Protein AF-A0AAV3IFH7-F1 (afdb_monomer_lite)

Radius of gyration: 24.27 Å; chains: 1; bounding box: 69×28×67 Å

InterPro domains:
  IPR003678 Putative outer membrane protein [PF02521] (14-153)

pLDDT: mean 74.34, std 16.28, range [33.78, 94.62]

Foldseek 3Di:
DDDDDPDDPVVVVVVVVVVPPDDPFKDKDKDKDKDKDWDDFPFPDAAAVVVPDDGDKTWMKIKMKMKMKMWPGGPPPPFKTKIWMWMKMFMDTPDISQQQGAHPNCNVVGGDGPCCPDQQQDLPPCPVVVVVDDPVRSNVSGHRMDGPDTDIDMGD

Organism: NCBI:txid1159029

Sequence (156 aa):
MFGKRVLNQKVWLGFLALNGVFLNAFEYQVSARVGSFSRIALNQSIINSKKGIYPTGSYVTTTGALQIDASLLPKGIENHKLGFGVGGEIGALAYDSTKFLIDEANPKAGFQPANWYYMGRWEGYLMQHSQNWTREQKAQNARPYVLYNLYLELSI

Secondary structure (DSSP, 8-state):
--------THHHHHHHHTTSSS-SS-EEEEEEEEEEEEE--S--PPPBGGGTB-PPPPEEEEEEEEEEEEE-S-TT-TT-EEEEEEEEEEEEEEEETTTT-B-TT-GGG-B--S-TTSTT-B-GGGGGTGGG--HHHHHHH-BSEEEEEEEEEEE-

Structure (mmCIF, N/CA/C/O backbone):
data_AF-A0AAV3IFH7-F1
#
_entry.id   AF-A0AAV3IFH7-F1
#
loop_
_atom_site.group_PDB
_atom_site.id
_atom_site.type_symbol
_atom_site.label_atom_id
_atom_site.label_alt_id
_atom_site.label_comp_id
_atom_site.label_asym_id
_atom_site.label_entity_id
_atom_site.label_seq_id
_atom_site.pdbx_PDB_ins_code
_atom_site.Cartn_x
_atom_site.Cartn_y
_atom_site.Cartn_z
_atom_site.occupancy
_atom_site.B_iso_or_equiv
_atom_site.auth_seq_id
_atom_site.auth_comp_id
_atom_site.auth_asym_id
_atom_site.auth_atom_id
_atom_site.pdbx_PDB_model_num
ATOM 1 N N . MET A 1 1 ? 38.971 6.665 24.566 1.00 35.00 1 MET A N 1
ATOM 2 C CA . MET A 1 1 ? 37.874 6.814 25.551 1.00 35.00 1 MET A CA 1
ATOM 3 C C . MET A 1 1 ? 36.607 7.222 24.809 1.00 35.00 1 MET A C 1
ATOM 5 O O . MET A 1 1 ? 36.495 8.374 24.420 1.00 35.00 1 MET A O 1
ATOM 9 N N . PHE A 1 2 ? 35.687 6.289 24.547 1.00 36.50 2 PHE A N 1
ATOM 10 C CA . PHE A 1 2 ? 34.379 6.594 23.950 1.00 36.50 2 PHE A CA 1
ATOM 11 C C . PHE A 1 2 ? 33.320 6.600 25.057 1.00 36.50 2 PHE A C 1
ATOM 13 O O . PHE A 1 2 ? 32.969 5.551 25.593 1.00 36.50 2 PHE A O 1
ATOM 20 N N . GLY A 1 3 ? 32.846 7.789 25.434 1.00 33.78 3 GLY A N 1
ATOM 21 C CA . GLY A 1 3 ? 31.761 7.954 26.400 1.00 33.78 3 GLY A CA 1
ATOM 22 C C . GLY A 1 3 ? 30.416 7.602 25.767 1.00 33.78 3 GLY A C 1
ATOM 23 O O . GLY A 1 3 ? 29.961 8.286 24.850 1.00 33.78 3 GLY A O 1
ATOM 24 N N . LYS A 1 4 ? 29.773 6.533 26.252 1.00 39.78 4 LYS A N 1
ATOM 25 C CA . LYS A 1 4 ? 28.393 6.175 25.899 1.00 39.78 4 LYS A CA 1
ATOM 26 C C . LYS A 1 4 ? 27.448 7.263 26.417 1.00 39.78 4 LYS A C 1
ATOM 28 O O . LYS A 1 4 ? 27.262 7.416 27.620 1.00 39.78 4 LYS A O 1
ATOM 33 N N . ARG A 1 5 ? 26.850 8.019 25.496 1.00 43.22 5 ARG A N 1
ATOM 34 C CA . ARG A 1 5 ? 25.787 8.985 25.785 1.00 43.22 5 ARG A CA 1
ATOM 35 C C . ARG A 1 5 ? 24.509 8.191 26.082 1.00 43.22 5 ARG A C 1
ATOM 37 O O . ARG A 1 5 ? 23.920 7.614 25.173 1.00 43.22 5 ARG A O 1
ATOM 44 N N . VAL A 1 6 ? 24.137 8.095 27.358 1.00 47.53 6 VAL A N 1
ATOM 45 C CA . VAL A 1 6 ? 22.906 7.429 27.809 1.00 47.53 6 VAL A CA 1
ATOM 46 C C . VAL A 1 6 ? 21.715 8.223 27.275 1.00 47.53 6 VAL A C 1
ATOM 48 O O . VAL A 1 6 ? 21.490 9.368 27.666 1.00 47.53 6 VAL A O 1
ATOM 51 N N . LEU A 1 7 ? 20.993 7.631 26.324 1.00 45.66 7 LEU A N 1
ATOM 52 C CA . LEU A 1 7 ? 19.774 8.195 25.762 1.00 45.66 7 LEU A CA 1
ATOM 53 C C . LEU A 1 7 ? 18.709 8.256 26.870 1.00 45.66 7 LEU A C 1
ATOM 55 O O . LEU A 1 7 ? 18.430 7.269 27.544 1.00 45.66 7 LEU A O 1
ATOM 59 N N . ASN A 1 8 ? 18.176 9.455 27.088 1.00 45.12 8 ASN A N 1
ATOM 60 C CA . ASN A 1 8 ? 17.346 9.843 28.221 1.00 45.12 8 ASN A CA 1
ATOM 61 C C . ASN A 1 8 ? 16.016 9.056 28.260 1.00 45.12 8 ASN A C 1
ATOM 63 O O . ASN A 1 8 ? 15.053 9.389 27.572 1.00 45.12 8 ASN A O 1
ATOM 67 N N . GLN A 1 9 ? 15.966 8.017 29.097 1.00 48.28 9 GLN A N 1
ATOM 68 C CA . GLN A 1 9 ? 14.837 7.094 29.303 1.00 48.28 9 GLN A CA 1
ATOM 69 C C . GLN A 1 9 ? 13.551 7.781 29.820 1.00 48.28 9 GLN A C 1
ATOM 71 O O . GLN A 1 9 ? 12.479 7.181 29.833 1.00 48.28 9 GLN A O 1
ATOM 76 N N . LYS A 1 10 ? 13.629 9.061 30.210 1.00 44.62 10 LYS A N 1
ATOM 77 C CA . LYS A 1 10 ? 12.506 9.834 30.763 1.00 44.62 10 LYS A CA 1
ATOM 78 C C . LYS A 1 10 ? 11.469 10.282 29.728 1.00 44.62 10 LYS A C 1
ATOM 80 O O . LYS A 1 10 ? 10.344 10.577 30.112 1.00 44.62 10 LYS A O 1
ATOM 85 N N . VAL A 1 11 ? 11.800 10.295 28.434 1.00 53.12 11 VAL A N 1
ATOM 86 C CA . VAL A 1 11 ? 10.843 10.703 27.381 1.00 53.12 11 VAL A CA 1
ATOM 87 C C . VAL A 1 11 ? 9.812 9.601 27.091 1.00 53.12 11 VAL A C 1
ATOM 89 O O . VAL A 1 11 ? 8.665 9.897 26.774 1.00 53.12 11 VAL A O 1
ATOM 92 N N . TRP A 1 12 ? 10.171 8.331 27.300 1.00 43.75 12 TRP A N 1
ATOM 93 C CA . TRP A 1 12 ? 9.263 7.195 27.089 1.00 43.75 12 TRP A CA 1
ATOM 94 C C . TRP A 1 12 ? 8.198 7.041 28.184 1.00 43.75 12 TRP A C 1
ATOM 96 O O . TRP A 1 12 ? 7.106 6.547 27.916 1.00 43.75 12 TRP A O 1
ATOM 106 N N . LEU A 1 13 ? 8.467 7.521 29.401 1.00 47.84 13 LEU A N 1
ATOM 107 C CA . LEU A 1 13 ? 7.509 7.452 30.513 1.00 47.84 13 LEU A CA 1
ATOM 108 C C . LEU A 1 13 ? 6.370 8.477 30.384 1.00 47.84 13 LEU A C 1
ATOM 110 O O . LEU A 1 13 ? 5.276 8.233 30.887 1.00 47.84 13 LEU A O 1
ATOM 114 N N . GLY A 1 14 ? 6.586 9.582 29.660 1.00 45.44 14 GLY A N 1
ATOM 115 C CA . GLY A 1 14 ? 5.541 10.575 29.384 1.00 45.44 14 GLY A CA 1
ATOM 116 C C . GLY A 1 14 ? 4.439 10.057 28.452 1.00 45.44 14 GLY A C 1
ATOM 117 O O . GLY A 1 14 ? 3.274 10.391 28.643 1.00 45.44 14 GLY A O 1
ATOM 118 N N . PHE A 1 15 ? 4.781 9.181 27.500 1.00 51.38 15 PHE A N 1
ATOM 119 C CA . PHE A 1 15 ? 3.797 8.539 26.615 1.00 51.38 15 PHE A CA 1
ATOM 120 C C . PHE A 1 15 ? 2.980 7.445 27.324 1.00 51.38 15 PHE A C 1
ATOM 122 O O . PHE A 1 15 ? 1.823 7.220 26.982 1.00 51.38 15 PHE A O 1
ATOM 129 N N . LEU A 1 16 ? 3.543 6.797 28.349 1.00 50.66 16 LEU A N 1
ATOM 130 C CA . LEU A 1 16 ? 2.833 5.805 29.167 1.00 50.66 16 LEU A CA 1
ATOM 131 C C . LEU A 1 16 ? 1.890 6.453 30.194 1.00 50.66 16 LEU A C 1
ATOM 133 O O . LEU A 1 16 ? 0.801 5.935 30.425 1.00 50.66 16 LEU A O 1
ATOM 137 N N . ALA A 1 17 ? 2.250 7.610 30.759 1.00 48.41 17 ALA A N 1
ATOM 138 C CA . ALA A 1 17 ? 1.452 8.277 31.794 1.00 48.41 17 ALA A CA 1
ATOM 139 C C . ALA A 1 17 ? 0.131 8.897 31.289 1.00 48.41 17 ALA A C 1
ATOM 141 O O . ALA A 1 17 ? -0.780 9.115 32.084 1.00 48.41 17 ALA A O 1
ATOM 142 N N . LEU A 1 18 ? -0.017 9.132 29.979 1.00 49.50 18 LEU A N 1
ATOM 143 C CA . LEU A 1 18 ? -1.271 9.619 29.383 1.00 49.50 18 LEU A CA 1
ATOM 144 C C . LEU A 1 18 ? -2.335 8.522 29.183 1.00 49.50 18 LEU A C 1
ATOM 146 O O . LEU A 1 18 ? -3.479 8.843 28.879 1.00 49.50 18 LEU A O 1
ATOM 150 N N . ASN A 1 19 ? -1.996 7.246 29.398 1.00 50.31 19 ASN A N 1
ATOM 151 C CA . ASN A 1 19 ? -2.938 6.124 29.271 1.00 50.31 19 ASN A CA 1
ATOM 152 C C . ASN A 1 19 ? -3.672 5.781 30.587 1.00 50.31 19 ASN A C 1
ATOM 154 O O . ASN A 1 19 ? -4.504 4.882 30.605 1.00 50.31 19 ASN A O 1
ATOM 158 N N . GLY A 1 20 ? -3.356 6.453 31.702 1.00 47.19 20 GLY A N 1
ATOM 159 C CA . GLY A 1 20 ? -3.729 5.977 33.041 1.00 47.19 20 GLY A CA 1
ATOM 160 C C . GLY A 1 20 ? -5.028 6.512 33.655 1.00 47.19 20 GLY A C 1
ATOM 161 O O . GLY A 1 20 ? -5.380 6.058 34.738 1.00 47.19 20 GLY A O 1
ATOM 162 N N . VAL A 1 21 ? -5.723 7.482 33.043 1.00 47.62 21 VAL A N 1
ATOM 163 C CA . VAL A 1 21 ? -6.827 8.203 33.734 1.00 47.62 21 VAL A CA 1
ATOM 164 C C . VAL A 1 21 ? -8.156 8.219 32.965 1.00 47.62 21 VAL A C 1
ATOM 166 O O . VAL A 1 21 ? -9.140 8.765 33.451 1.00 47.62 21 VAL A O 1
ATOM 169 N N . PHE A 1 22 ? -8.264 7.550 31.818 1.00 45.94 22 PHE A N 1
ATOM 170 C CA . PHE A 1 22 ? -9.534 7.479 31.095 1.00 45.94 22 PHE A CA 1
ATOM 171 C C . PHE A 1 22 ? -9.956 6.024 30.832 1.00 45.94 22 PHE A C 1
ATOM 173 O O . PHE A 1 22 ? -9.273 5.292 30.129 1.00 45.94 22 PHE A O 1
ATOM 180 N N . LEU A 1 23 ? -11.147 5.680 31.351 1.00 47.31 23 LEU A N 1
ATOM 181 C CA . LEU A 1 23 ? -12.096 4.689 30.810 1.00 47.31 23 LEU A CA 1
ATOM 182 C C . LEU A 1 23 ? -11.963 3.220 31.277 1.00 47.31 23 LEU A C 1
ATOM 184 O O . LEU A 1 23 ? -11.655 2.333 30.496 1.00 47.31 23 LEU A O 1
ATOM 188 N N . ASN A 1 24 ? -12.400 2.919 32.507 1.00 52.56 24 ASN A N 1
ATOM 189 C CA . ASN A 1 24 ? -12.853 1.557 32.874 1.00 52.56 24 ASN A CA 1
ATOM 190 C C . ASN A 1 24 ? -14.286 1.235 32.379 1.00 52.56 24 ASN A C 1
ATOM 192 O O . ASN A 1 24 ? -14.850 0.204 32.733 1.00 52.56 24 ASN A O 1
ATOM 196 N N . ALA A 1 25 ? -14.900 2.120 31.584 1.00 57.25 25 ALA A N 1
ATOM 197 C CA . ALA A 1 25 ? -16.259 1.951 31.063 1.00 57.25 25 ALA A CA 1
ATOM 198 C C . ALA A 1 25 ? -16.312 1.658 29.553 1.00 57.25 25 ALA A C 1
ATOM 200 O O . ALA A 1 25 ? -17.354 1.242 29.067 1.00 57.25 25 ALA A O 1
ATOM 201 N N . PHE A 1 26 ? -15.216 1.843 28.814 1.00 66.31 26 PHE A N 1
ATOM 202 C CA . PHE A 1 26 ? -15.202 1.744 27.354 1.00 66.31 26 PHE A CA 1
ATOM 203 C C . PHE A 1 26 ? -14.222 0.654 26.938 1.00 66.31 26 PHE A C 1
ATOM 205 O O . PHE A 1 26 ? -13.077 0.636 27.385 1.00 66.31 26 PHE A O 1
ATOM 212 N N . GLU A 1 27 ? -14.687 -0.276 26.113 1.00 79.69 27 GLU A N 1
ATOM 213 C CA . GLU A 1 27 ? -13.871 -1.369 25.587 1.00 79.69 27 GLU A CA 1
ATOM 214 C C . GLU A 1 27 ? -13.394 -0.998 24.188 1.00 79.69 27 GLU A C 1
ATOM 216 O O . GLU A 1 27 ? -14.176 -0.480 23.395 1.00 79.69 27 GLU A O 1
ATOM 221 N N . TYR A 1 28 ? -12.125 -1.247 23.879 1.00 83.94 28 TYR A N 1
ATOM 222 C CA . TYR A 1 28 ? -11.595 -1.068 22.534 1.00 83.94 28 TYR A CA 1
ATOM 223 C C . TYR A 1 28 ? -10.788 -2.293 22.113 1.00 83.94 28 TYR A C 1
ATOM 225 O O . TYR A 1 28 ? -10.114 -2.928 22.924 1.00 83.94 28 TYR A O 1
ATOM 233 N N . GLN A 1 29 ? -10.844 -2.604 20.825 1.00 90.12 29 GLN A N 1
ATOM 234 C CA . GLN A 1 29 ? -10.103 -3.672 20.183 1.00 90.12 29 GLN A CA 1
ATOM 235 C C . GLN A 1 29 ? -9.265 -3.079 19.054 1.00 90.12 29 GLN A C 1
ATOM 237 O O . GLN A 1 29 ? -9.761 -2.343 18.206 1.00 90.12 29 GLN A O 1
ATOM 242 N N . VAL A 1 30 ? -7.981 -3.430 19.033 1.00 92.06 30 VAL A N 1
ATOM 243 C CA . VAL A 1 30 ? -7.080 -3.100 17.926 1.00 92.06 30 VAL A CA 1
ATOM 244 C C . VAL A 1 30 ? -6.809 -4.373 17.140 1.00 92.06 30 VAL A C 1
ATOM 246 O O . VAL A 1 30 ? -6.405 -5.386 17.711 1.00 92.06 30 VAL A O 1
ATOM 249 N N . SE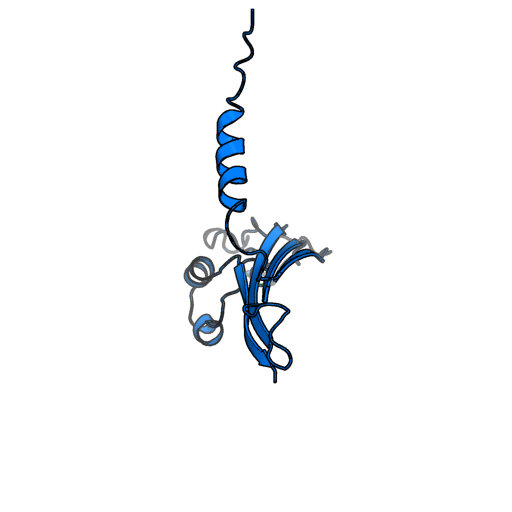R A 1 31 ? -7.010 -4.327 15.826 1.00 93.00 31 SER A N 1
ATOM 250 C CA . SER A 1 31 ? -6.664 -5.417 14.918 1.00 93.00 31 SER A CA 1
ATOM 251 C C . SER A 1 31 ? -5.679 -4.942 13.855 1.00 93.00 31 SER A C 1
ATOM 253 O O . SER A 1 31 ? -5.780 -3.836 13.325 1.00 93.00 31 SER A O 1
ATOM 255 N N . ALA A 1 32 ? -4.694 -5.787 13.560 1.00 93.69 32 ALA A N 1
ATOM 256 C CA . ALA A 1 32 ? -3.690 -5.535 12.540 1.00 93.69 32 ALA A CA 1
ATOM 257 C C . ALA A 1 32 ? -3.631 -6.719 11.573 1.00 93.69 32 ALA A C 1
ATOM 259 O O . ALA A 1 32 ? -3.701 -7.877 11.991 1.00 93.69 32 ALA A O 1
ATOM 260 N N . ARG A 1 33 ? -3.499 -6.434 10.278 1.00 92.06 33 ARG A N 1
ATOM 261 C CA . ARG A 1 33 ? -3.328 -7.438 9.221 1.00 92.06 33 ARG A CA 1
ATOM 262 C C . ARG A 1 33 ? -2.166 -7.025 8.333 1.00 92.06 33 ARG A C 1
ATOM 264 O O . ARG A 1 33 ? -2.001 -5.845 8.048 1.00 92.06 33 ARG A O 1
ATOM 271 N N . VAL A 1 34 ? -1.369 -7.989 7.890 1.00 92.06 34 VAL A N 1
ATOM 272 C CA . VAL A 1 34 ? -0.272 -7.762 6.944 1.00 92.06 34 VAL A CA 1
ATOM 273 C C . VAL A 1 34 ? -0.380 -8.803 5.844 1.00 92.06 34 VAL A C 1
ATOM 275 O O . VAL A 1 34 ? -0.598 -9.981 6.127 1.00 92.06 34 VAL A O 1
ATOM 278 N N . GLY A 1 35 ? -0.252 -8.364 4.598 1.00 88.69 35 GLY A N 1
ATOM 279 C CA . GLY A 1 35 ? -0.351 -9.212 3.420 1.00 88.69 35 GLY A CA 1
ATOM 280 C C . GLY A 1 35 ? 0.778 -8.944 2.439 1.00 88.69 35 GLY A C 1
ATOM 281 O O . GLY A 1 35 ? 1.359 -7.858 2.401 1.00 88.69 35 GLY A O 1
ATOM 282 N N . SER A 1 36 ? 1.089 -9.944 1.620 1.00 88.44 36 SER A N 1
ATOM 283 C CA . SER A 1 36 ? 1.949 -9.759 0.459 1.00 88.44 36 SER A CA 1
ATOM 284 C C . SER A 1 36 ? 1.419 -10.545 -0.728 1.00 88.44 36 SER A C 1
ATOM 286 O O . SER A 1 36 ? 0.918 -11.659 -0.583 1.00 88.44 36 SER A O 1
ATOM 288 N N . PHE A 1 37 ? 1.537 -9.943 -1.903 1.00 86.00 37 PHE A N 1
ATOM 289 C CA . PHE A 1 37 ? 1.228 -10.562 -3.180 1.00 86.00 37 PHE A CA 1
ATOM 290 C C . PHE A 1 37 ? 2.441 -10.429 -4.091 1.00 86.00 37 PHE A C 1
ATOM 292 O O . PHE A 1 37 ? 3.046 -9.360 -4.169 1.00 86.00 37 PHE A O 1
ATOM 299 N N . SER A 1 38 ? 2.788 -11.493 -4.804 1.00 88.12 38 SER A N 1
ATOM 300 C CA . SER A 1 38 ? 3.898 -11.481 -5.748 1.00 88.12 38 SER A CA 1
ATOM 301 C C . SER A 1 38 ? 3.479 -12.021 -7.107 1.00 88.12 38 SER A C 1
ATOM 303 O O . SER A 1 38 ? 2.650 -12.923 -7.228 1.00 88.12 38 SER A O 1
ATOM 305 N N . ARG A 1 39 ? 4.088 -11.461 -8.151 1.00 86.50 39 ARG A N 1
ATOM 306 C CA . ARG A 1 39 ? 4.021 -11.977 -9.514 1.00 86.50 39 ARG A CA 1
ATOM 307 C C . ARG A 1 39 ? 5.428 -12.114 -10.059 1.00 86.50 39 ARG A C 1
ATOM 309 O O . ARG A 1 39 ? 6.231 -11.187 -9.966 1.00 86.50 39 ARG A O 1
ATOM 316 N N . ILE A 1 40 ? 5.693 -13.259 -10.674 1.00 87.62 40 ILE A N 1
ATOM 317 C CA . ILE A 1 40 ? 6.945 -13.537 -11.371 1.00 87.62 40 ILE A CA 1
ATOM 318 C C . ILE A 1 40 ? 6.647 -13.582 -12.866 1.00 87.62 40 ILE A C 1
ATOM 320 O O . ILE A 1 40 ? 5.743 -14.285 -13.315 1.00 87.62 40 ILE A O 1
ATOM 324 N N . ALA A 1 41 ? 7.399 -12.803 -13.632 1.00 85.88 41 ALA A N 1
ATOM 325 C CA . ALA A 1 41 ? 7.308 -12.734 -15.074 1.00 85.88 41 ALA A CA 1
ATOM 326 C C . ALA A 1 41 ? 8.442 -13.502 -15.753 1.00 85.88 41 ALA A C 1
ATOM 328 O O . ALA A 1 41 ? 9.606 -13.398 -15.364 1.00 85.88 41 ALA A O 1
ATOM 329 N N . LEU A 1 42 ? 8.083 -14.220 -16.817 1.00 86.62 42 LEU A N 1
ATOM 330 C CA . LEU A 1 42 ? 9.027 -14.973 -17.643 1.00 86.62 42 LEU A CA 1
ATOM 331 C C . LEU A 1 42 ? 9.599 -14.133 -18.796 1.00 86.62 42 LEU A C 1
ATOM 333 O O . LEU A 1 42 ? 10.720 -14.371 -19.228 1.00 86.62 42 LEU A O 1
ATOM 337 N N . ASN A 1 43 ? 8.858 -13.128 -19.277 1.00 83.19 43 ASN A N 1
ATOM 338 C CA . ASN A 1 43 ? 9.323 -12.231 -20.333 1.00 83.19 43 ASN A CA 1
ATOM 339 C C . ASN A 1 43 ? 9.944 -10.953 -19.748 1.00 83.19 43 ASN A C 1
ATOM 341 O O . ASN A 1 43 ? 9.214 -10.069 -19.298 1.00 83.19 43 ASN A O 1
ATOM 345 N N . GLN A 1 44 ? 11.273 -10.846 -19.818 1.00 81.31 44 GLN A N 1
ATOM 346 C CA . GLN A 1 44 ? 12.060 -9.705 -19.330 1.00 81.31 44 GLN A CA 1
ATOM 347 C C . GLN A 1 44 ? 12.665 -8.853 -20.466 1.00 81.31 44 GLN A C 1
ATOM 349 O O . GLN A 1 44 ? 13.672 -8.177 -20.265 1.00 81.31 44 GLN A O 1
ATOM 354 N N . SER A 1 45 ? 12.084 -8.892 -21.670 1.00 87.06 45 SER A N 1
ATOM 355 C CA . SER A 1 45 ? 12.550 -8.107 -22.822 1.00 87.06 45 SER A CA 1
ATOM 356 C C . SER A 1 45 ? 12.557 -6.595 -22.554 1.00 87.06 45 SER A C 1
ATOM 358 O O . SER A 1 45 ? 11.663 -6.077 -21.893 1.00 87.06 45 SER A O 1
ATOM 360 N N . ILE A 1 46 ? 13.486 -5.846 -23.146 1.00 85.94 46 ILE A N 1
ATOM 361 C CA . ILE A 1 46 ? 13.413 -4.374 -23.139 1.00 85.94 46 ILE A CA 1
ATOM 362 C C . ILE A 1 46 ? 12.189 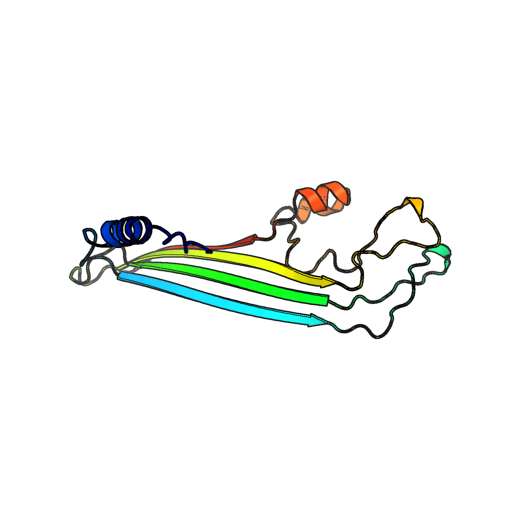-3.916 -23.956 1.00 85.94 46 ILE A C 1
ATOM 364 O O . ILE A 1 46 ? 11.818 -4.567 -24.934 1.00 85.94 46 ILE A O 1
ATOM 368 N N . ILE A 1 47 ? 11.542 -2.819 -23.544 1.00 88.00 47 ILE A N 1
ATOM 369 C CA . ILE A 1 47 ? 10.403 -2.241 -24.273 1.00 88.00 47 ILE A CA 1
ATOM 370 C C . ILE A 1 47 ? 10.879 -1.751 -25.645 1.00 88.00 47 ILE A C 1
ATOM 372 O O . ILE A 1 47 ? 11.833 -0.978 -25.731 1.00 88.00 47 ILE A O 1
ATOM 376 N N . ASN A 1 48 ? 10.175 -2.151 -26.704 1.00 90.38 48 ASN A N 1
ATOM 377 C CA . ASN A 1 48 ? 10.337 -1.588 -28.039 1.00 90.38 48 ASN A CA 1
ATOM 378 C C . ASN A 1 48 ? 8.961 -1.416 -28.693 1.00 90.38 48 ASN A C 1
ATOM 380 O O . ASN A 1 48 ? 8.415 -2.352 -29.286 1.00 90.38 48 ASN A O 1
ATOM 384 N N . SER A 1 49 ? 8.401 -0.209 -28.588 1.00 88.19 49 SER A N 1
ATOM 385 C CA . SER A 1 49 ? 7.042 0.079 -29.073 1.00 88.19 49 SER A CA 1
ATOM 386 C C . SER A 1 49 ? 6.892 -0.088 -30.588 1.00 88.19 49 SER A C 1
ATOM 388 O O . SER A 1 49 ? 5.870 -0.590 -31.050 1.00 88.19 49 SER A O 1
ATOM 390 N N . LYS A 1 50 ? 7.930 0.229 -31.375 1.00 91.81 50 LYS A N 1
ATOM 391 C CA . LYS A 1 50 ? 7.929 0.046 -32.841 1.00 91.81 50 LYS A CA 1
ATOM 392 C C . LYS A 1 50 ? 7.864 -1.421 -33.266 1.00 91.81 50 LYS A C 1
ATOM 394 O O . LYS A 1 50 ? 7.343 -1.714 -34.337 1.00 91.81 50 LYS A O 1
ATOM 399 N N . LYS A 1 51 ? 8.407 -2.330 -32.451 1.00 91.94 51 LYS A N 1
ATOM 400 C CA . LYS A 1 51 ? 8.398 -3.782 -32.696 1.00 91.94 51 LYS A CA 1
ATOM 401 C C . LYS A 1 51 ? 7.267 -4.507 -31.954 1.00 91.94 51 LYS A C 1
ATOM 403 O O . LYS A 1 51 ? 7.178 -5.725 -32.054 1.00 91.94 51 LYS A O 1
ATOM 408 N N . GLY A 1 52 ? 6.436 -3.787 -31.194 1.00 87.75 52 GLY A N 1
ATOM 409 C CA . GLY A 1 52 ? 5.379 -4.376 -30.365 1.00 87.75 52 GLY A CA 1
ATOM 410 C C . GLY A 1 52 ? 5.896 -5.209 -29.184 1.00 87.75 52 GLY A C 1
ATOM 411 O O . GLY A 1 52 ? 5.175 -6.067 -28.681 1.00 87.75 52 GLY A O 1
ATOM 412 N N . ILE A 1 53 ? 7.139 -4.990 -28.744 1.00 88.12 53 ILE A N 1
ATOM 413 C CA . ILE A 1 53 ? 7.762 -5.764 -27.665 1.00 88.12 53 ILE A CA 1
ATOM 414 C C . ILE A 1 53 ? 7.495 -5.065 -26.332 1.00 88.12 53 ILE A C 1
ATOM 416 O O . ILE A 1 53 ? 7.991 -3.963 -26.092 1.00 88.12 53 ILE A O 1
ATOM 420 N N . TYR A 1 54 ? 6.750 -5.736 -25.452 1.00 85.44 54 TYR A N 1
ATOM 421 C CA . TYR A 1 54 ? 6.462 -5.274 -24.096 1.00 85.44 54 TYR A CA 1
ATOM 422 C C . TYR A 1 54 ? 6.788 -6.382 -23.078 1.00 85.44 54 TYR A C 1
ATOM 424 O O . TYR A 1 54 ? 6.238 -7.483 -23.183 1.00 85.44 54 TYR A O 1
ATOM 432 N N . PRO A 1 55 ? 7.672 -6.130 -22.094 1.00 83.94 55 PRO A N 1
ATOM 433 C CA . PRO A 1 55 ? 7.957 -7.091 -21.041 1.00 83.94 55 PRO A CA 1
ATOM 434 C C . PRO A 1 55 ? 6.745 -7.322 -20.156 1.00 83.94 55 PRO A C 1
ATOM 436 O O . PRO A 1 55 ? 5.882 -6.462 -19.979 1.00 83.94 55 PRO A O 1
ATOM 439 N N . THR A 1 56 ? 6.747 -8.477 -19.505 1.00 84.00 56 THR A N 1
ATOM 440 C CA . THR A 1 56 ? 5.872 -8.725 -18.364 1.00 84.00 56 THR A CA 1
ATOM 441 C C . THR A 1 56 ? 6.643 -8.374 -17.091 1.00 84.00 56 THR A C 1
ATOM 443 O O . THR A 1 56 ? 7.802 -8.746 -16.939 1.00 84.00 56 THR A O 1
ATOM 446 N N . GLY A 1 57 ? 6.034 -7.618 -16.179 1.00 82.00 57 GLY A N 1
ATOM 447 C CA . GLY A 1 57 ? 6.699 -7.197 -14.946 1.00 82.00 57 GLY A CA 1
ATOM 448 C C . GLY A 1 57 ? 6.667 -8.257 -13.847 1.00 82.00 57 GLY A C 1
ATOM 449 O O . GLY A 1 57 ? 5.621 -8.860 -13.606 1.00 82.00 57 GLY A O 1
ATOM 450 N N . SER A 1 58 ? 7.789 -8.426 -13.144 1.00 87.25 58 SER A N 1
ATOM 451 C CA . SER A 1 58 ? 7.844 -9.112 -11.849 1.00 87.25 58 SER A CA 1
ATOM 452 C C . SER A 1 58 ? 7.713 -8.082 -10.733 1.00 87.25 58 SER A C 1
ATOM 454 O O . SER A 1 58 ? 8.379 -7.044 -10.767 1.00 87.25 58 SER A O 1
ATOM 456 N N . TYR A 1 59 ? 6.883 -8.358 -9.734 1.00 86.19 59 TYR A N 1
ATOM 457 C CA . TYR A 1 59 ? 6.688 -7.449 -8.610 1.00 86.19 59 TYR A CA 1
ATOM 458 C C . TYR A 1 59 ? 6.302 -8.172 -7.328 1.00 86.19 59 TYR A C 1
ATOM 460 O O . TYR A 1 59 ? 5.775 -9.284 -7.342 1.00 86.19 59 TYR A O 1
ATOM 468 N N . VAL A 1 60 ? 6.567 -7.493 -6.217 1.00 88.25 60 VAL A N 1
ATOM 469 C CA . VAL A 1 60 ? 6.105 -7.865 -4.883 1.00 88.25 60 VAL A CA 1
ATOM 470 C C . VAL A 1 60 ? 5.415 -6.652 -4.290 1.00 88.25 60 VAL A C 1
ATOM 472 O O . VAL A 1 60 ? 6.000 -5.571 -4.208 1.00 88.25 60 VAL A O 1
ATOM 475 N N . THR A 1 61 ? 4.177 -6.844 -3.872 1.00 85.50 61 THR A N 1
ATOM 476 C CA . THR A 1 61 ? 3.361 -5.870 -3.164 1.00 85.50 61 THR A CA 1
ATOM 477 C C . THR A 1 61 ? 3.252 -6.295 -1.711 1.00 85.50 61 THR A C 1
ATOM 479 O O . THR A 1 61 ? 3.079 -7.479 -1.419 1.00 85.50 61 THR A O 1
ATOM 482 N N . THR A 1 62 ? 3.330 -5.327 -0.808 1.00 87.75 62 THR A N 1
ATOM 483 C CA . THR A 1 62 ? 3.133 -5.532 0.627 1.00 87.75 62 THR A CA 1
ATOM 484 C C . THR A 1 62 ? 2.077 -4.559 1.114 1.00 87.75 62 THR A C 1
ATOM 486 O O . THR A 1 62 ? 2.105 -3.380 0.750 1.00 87.75 62 THR A O 1
ATOM 489 N N . THR A 1 63 ? 1.155 -5.054 1.931 1.00 87.75 63 THR A N 1
ATOM 490 C CA . THR A 1 63 ? 0.060 -4.275 2.502 1.00 87.75 63 THR A CA 1
ATOM 491 C C . THR A 1 63 ? 0.008 -4.466 4.007 1.00 87.75 63 THR A C 1
ATOM 493 O O . THR A 1 63 ? 0.369 -5.518 4.538 1.00 87.75 63 THR A O 1
ATOM 496 N N . GLY A 1 64 ? -0.417 -3.422 4.703 1.00 89.88 64 GLY A N 1
ATOM 497 C CA . GLY A 1 64 ? -0.640 -3.432 6.137 1.00 89.88 64 GLY A CA 1
ATOM 498 C C . GLY A 1 64 ? -1.931 -2.697 6.443 1.00 89.88 64 GLY A C 1
ATOM 499 O O . GLY A 1 64 ? -2.133 -1.587 5.964 1.00 89.88 64 GLY A O 1
ATOM 500 N N . ALA A 1 65 ? -2.795 -3.297 7.246 1.00 90.75 65 ALA A N 1
ATOM 501 C CA . ALA A 1 65 ? -4.050 -2.713 7.679 1.00 90.75 65 ALA A CA 1
ATOM 502 C C . ALA A 1 65 ? -4.102 -2.648 9.203 1.00 90.75 65 ALA A C 1
ATOM 504 O O . ALA A 1 65 ? -3.696 -3.591 9.885 1.00 90.75 65 ALA A O 1
ATOM 505 N N . LEU A 1 66 ? -4.629 -1.543 9.719 1.00 94.44 66 LEU A N 1
ATOM 506 C CA . LEU A 1 66 ? -4.914 -1.331 11.131 1.00 94.44 66 LEU A CA 1
ATOM 507 C C . LEU A 1 66 ? -6.387 -0.952 11.268 1.00 94.44 66 LEU A C 1
ATOM 509 O O . LEU A 1 66 ? -6.887 -0.131 10.498 1.00 94.44 66 LEU A O 1
ATOM 513 N N . GLN A 1 67 ? -7.067 -1.528 12.248 1.00 93.69 67 GLN A N 1
ATOM 514 C CA . GLN A 1 67 ? -8.429 -1.166 12.607 1.00 93.69 67 GLN A CA 1
ATOM 515 C C . GLN A 1 67 ? -8.560 -1.049 14.119 1.00 93.69 67 GLN A C 1
ATOM 517 O O . GLN A 1 67 ? -7.967 -1.823 14.873 1.00 93.69 67 GLN A O 1
ATOM 522 N N . ILE A 1 68 ? -9.318 -0.042 14.533 1.00 92.44 68 ILE A N 1
ATOM 523 C CA . ILE A 1 68 ? -9.680 0.216 15.917 1.00 92.44 68 ILE A CA 1
ATOM 524 C C . ILE A 1 68 ? -11.198 0.180 15.982 1.00 92.44 68 ILE A C 1
ATOM 526 O O . ILE A 1 68 ? -11.857 0.957 15.293 1.00 92.44 68 ILE A O 1
ATOM 530 N N . ASP A 1 69 ? -11.719 -0.694 16.830 1.00 91.44 69 ASP A N 1
ATOM 531 C CA . ASP A 1 69 ? -13.137 -0.803 17.145 1.00 91.44 69 ASP A CA 1
ATOM 532 C C . ASP A 1 69 ? -13.326 -0.464 18.627 1.00 91.44 69 ASP A C 1
ATOM 534 O O . ASP A 1 69 ? -12.520 -0.863 19.466 1.00 91.44 69 ASP A O 1
ATOM 538 N N . ALA A 1 70 ? -14.357 0.301 18.966 1.00 88.69 70 ALA A N 1
ATOM 539 C CA . ALA A 1 70 ? -14.629 0.762 20.320 1.00 88.69 70 ALA A CA 1
ATOM 540 C C . ALA A 1 70 ? -16.115 0.628 20.663 1.00 88.69 70 ALA A C 1
ATOM 542 O O . ALA A 1 70 ? -16.984 0.994 19.874 1.00 88.69 70 ALA A O 1
ATOM 543 N N . SER A 1 71 ? -16.401 0.153 21.874 1.00 87.06 71 SER A N 1
ATOM 544 C CA . SER A 1 71 ? -17.716 0.231 22.502 1.00 87.06 71 SER A CA 1
ATOM 545 C C . SER A 1 71 ? -17.823 1.543 23.269 1.00 87.06 71 SER A C 1
ATOM 547 O O . SER A 1 71 ? -17.088 1.786 24.228 1.00 87.06 71 SER A O 1
ATOM 549 N N . LEU A 1 72 ? -18.761 2.379 22.840 1.00 83.25 72 LEU A N 1
ATOM 550 C CA . LEU A 1 72 ? -19.045 3.699 23.388 1.00 83.25 72 LEU A CA 1
ATOM 551 C C . LEU A 1 72 ? -20.037 3.671 24.563 1.00 83.25 72 LEU A C 1
ATOM 553 O O . LEU A 1 72 ? -20.302 4.717 25.150 1.00 83.25 72 LEU A O 1
ATOM 557 N N . LEU A 1 73 ? -20.584 2.501 24.916 1.00 80.81 73 LEU A N 1
ATOM 558 C CA . LEU A 1 73 ? -21.447 2.335 26.089 1.00 80.81 73 LEU A CA 1
ATOM 559 C C . LEU A 1 73 ? -20.782 1.480 27.182 1.00 80.81 73 LEU A C 1
ATOM 561 O O . LEU A 1 73 ? -20.127 0.482 26.858 1.00 80.81 73 LEU A O 1
ATOM 565 N N . PRO A 1 74 ? -20.997 1.825 28.470 1.00 70.50 74 PRO A N 1
ATOM 566 C CA . PRO A 1 74 ? -20.610 0.995 29.605 1.00 70.50 74 PRO A CA 1
ATOM 567 C C . PRO A 1 74 ? -21.300 -0.368 29.597 1.00 70.50 74 PRO A C 1
ATOM 569 O O . PRO A 1 74 ? -22.496 -0.460 29.328 1.00 70.50 74 PRO A O 1
ATOM 572 N N . LYS A 1 75 ? -20.578 -1.414 30.022 1.00 64.81 75 LYS A N 1
ATOM 573 C CA . LYS A 1 75 ? -21.074 -2.806 30.111 1.00 64.81 75 LYS A CA 1
ATOM 574 C C . LYS A 1 75 ? -22.342 -2.997 30.964 1.00 64.81 75 LYS A C 1
ATOM 576 O O . LYS A 1 75 ? -22.937 -4.063 30.903 1.00 64.81 75 LYS A O 1
ATOM 581 N N . GLY A 1 76 ? -22.726 -2.002 31.770 1.00 62.72 76 GLY A N 1
ATOM 582 C CA . GLY A 1 76 ? -23.888 -2.042 32.665 1.00 62.72 76 GLY A CA 1
ATOM 583 C C . GLY A 1 76 ? -25.196 -1.496 32.081 1.00 62.72 76 GLY A C 1
ATOM 584 O O . GLY A 1 76 ? -26.200 -1.507 32.785 1.00 62.72 76 GLY A O 1
ATOM 585 N N . ILE A 1 77 ? -25.207 -0.999 30.838 1.00 65.44 77 ILE A N 1
ATOM 586 C CA . ILE A 1 77 ? -26.456 -0.657 30.141 1.00 65.44 77 ILE A CA 1
ATOM 587 C C . ILE A 1 77 ? -26.937 -1.921 29.430 1.00 65.44 77 ILE A C 1
ATOM 589 O O . ILE A 1 77 ? -26.509 -2.236 28.321 1.00 65.44 77 ILE A O 1
ATOM 593 N N . GLU A 1 78 ? -27.796 -2.683 30.099 1.00 60.62 78 GLU A N 1
ATOM 594 C CA . GLU A 1 78 ? -28.452 -3.835 29.487 1.00 60.62 78 GLU A CA 1
ATOM 595 C C . GLU A 1 78 ? -29.409 -3.331 28.388 1.00 60.62 78 GLU A C 1
ATOM 597 O O . GLU A 1 78 ? -30.193 -2.411 28.618 1.00 60.62 78 GLU A O 1
ATOM 602 N N . ASN A 1 79 ? -29.326 -3.932 27.194 1.00 70.12 79 ASN A N 1
ATOM 603 C CA . ASN A 1 79 ? -30.172 -3.701 26.003 1.00 70.12 79 ASN A CA 1
ATOM 604 C C . ASN A 1 79 ? -29.752 -2.608 25.003 1.00 70.12 79 ASN A C 1
ATOM 606 O O . ASN A 1 79 ? -30.482 -2.376 24.050 1.00 70.12 79 ASN A O 1
ATOM 610 N N . HIS A 1 80 ? -28.595 -1.951 25.146 1.00 72.69 80 HIS A N 1
ATOM 611 C CA . HIS A 1 80 ? -28.102 -1.051 24.092 1.00 72.69 80 HIS A CA 1
ATOM 612 C C . HIS A 1 80 ? -26.589 -1.164 23.897 1.00 72.69 80 HIS A C 1
ATOM 614 O O . HIS A 1 80 ? -25.822 -1.137 24.860 1.00 72.69 80 HIS A O 1
ATOM 620 N N . LYS A 1 81 ? -26.143 -1.249 22.639 1.00 79.38 81 LYS A N 1
ATOM 621 C CA . LYS A 1 81 ? -24.727 -1.200 22.245 1.00 79.38 81 LYS A CA 1
ATOM 622 C C . LYS A 1 81 ? -24.513 -0.054 21.266 1.00 79.38 81 LYS A C 1
ATOM 624 O O . LYS A 1 81 ? -25.216 0.029 20.268 1.00 79.38 81 LYS A O 1
ATOM 629 N N . LEU A 1 82 ? -23.536 0.809 21.543 1.00 85.31 82 LEU A N 1
ATOM 630 C CA . LEU A 1 82 ? -23.065 1.824 20.600 1.00 85.31 82 LEU A CA 1
ATOM 631 C C . LEU A 1 82 ? -21.617 1.495 20.252 1.00 85.31 82 LEU A C 1
ATOM 633 O O . LEU A 1 82 ? -20.748 1.571 21.118 1.00 85.31 82 LEU A O 1
ATOM 637 N N . GLY A 1 83 ? -21.370 1.096 19.013 1.00 88.81 83 GLY A N 1
ATOM 638 C CA . GLY A 1 83 ? -20.054 0.746 18.498 1.00 88.81 83 GLY A CA 1
ATOM 639 C C . GLY A 1 83 ? -19.542 1.796 17.521 1.00 88.81 83 GLY A C 1
ATOM 640 O O . GLY A 1 83 ? -20.307 2.339 16.728 1.00 88.81 83 GLY A O 1
ATOM 641 N N . PHE A 1 84 ? -18.244 2.061 17.550 1.00 91.81 84 PHE A N 1
ATOM 642 C CA . PHE A 1 84 ? -17.542 2.857 16.548 1.00 91.81 84 PHE A CA 1
ATOM 643 C C . PHE A 1 84 ? -16.356 2.059 16.023 1.00 91.81 84 PHE A C 1
ATOM 645 O O . PHE A 1 84 ? -15.633 1.464 16.818 1.00 91.81 84 PHE A O 1
ATOM 652 N N . GLY A 1 85 ? -16.123 2.086 14.715 1.00 92.19 85 GLY A N 1
ATOM 653 C CA . GLY A 1 85 ? -14.944 1.458 14.133 1.00 92.19 85 GLY A CA 1
ATOM 654 C C . GLY A 1 85 ? -14.339 2.281 13.010 1.00 92.19 85 GLY A C 1
ATOM 655 O O . GLY A 1 85 ? -15.044 2.874 12.190 1.00 92.19 85 GLY A O 1
ATOM 656 N N . VAL A 1 86 ? -13.009 2.308 12.972 1.00 94.62 86 VAL A N 1
ATOM 657 C CA . VAL A 1 86 ? -12.224 2.962 11.924 1.00 94.62 86 VAL A CA 1
ATOM 658 C C . VAL A 1 86 ? -11.057 2.071 11.517 1.00 94.62 86 VAL A C 1
ATOM 660 O O . VAL A 1 86 ? -10.296 1.587 12.354 1.00 94.62 86 VAL A O 1
ATOM 663 N N . GLY A 1 87 ? -10.917 1.845 10.212 1.00 92.25 87 GLY A N 1
ATOM 664 C CA . GLY A 1 87 ? -9.920 0.957 9.630 1.00 92.25 87 GLY A CA 1
ATOM 665 C C . GLY A 1 87 ? -9.266 1.556 8.394 1.00 92.25 87 GLY A C 1
ATOM 666 O O . GLY A 1 87 ? -9.940 1.978 7.451 1.00 92.25 87 GLY A O 1
ATOM 667 N N . GLY A 1 88 ? -7.936 1.569 8.396 1.00 89.31 88 GLY A N 1
ATOM 668 C CA . GLY A 1 88 ? -7.111 2.038 7.290 1.00 89.31 88 GLY A CA 1
ATOM 669 C C . GLY A 1 88 ? -6.137 0.965 6.822 1.00 89.31 88 GLY A C 1
ATOM 670 O O . GLY A 1 88 ? -5.628 0.178 7.619 1.00 89.31 88 GLY A O 1
ATOM 671 N N . GLU A 1 89 ? -5.866 0.947 5.525 1.00 87.75 89 GLU A N 1
ATOM 672 C CA . GLU A 1 89 ? -4.856 0.102 4.897 1.00 87.75 89 GLU A CA 1
ATOM 673 C C . GLU A 1 89 ? -3.820 0.976 4.198 1.00 87.75 89 GLU A C 1
ATOM 675 O O . GLU A 1 89 ? -4.158 1.999 3.604 1.00 87.75 89 GLU A O 1
ATOM 680 N N . ILE A 1 90 ? -2.559 0.562 4.261 1.00 85.38 90 ILE A N 1
ATOM 681 C CA . ILE A 1 90 ? -1.460 1.089 3.463 1.00 85.38 90 ILE A CA 1
ATOM 682 C C . ILE A 1 90 ? -0.882 -0.022 2.590 1.00 85.38 90 ILE A C 1
ATOM 684 O O . ILE A 1 90 ? -0.823 -1.181 3.000 1.00 85.38 90 ILE A O 1
ATOM 688 N N . GLY A 1 91 ? -0.414 0.323 1.396 1.00 82.69 91 GLY A N 1
ATOM 689 C CA . GLY A 1 91 ? 0.179 -0.632 0.468 1.00 82.69 91 GLY A CA 1
ATOM 690 C C . GLY A 1 91 ? 1.265 -0.004 -0.391 1.00 82.69 91 GLY A C 1
ATOM 691 O O . GLY A 1 91 ? 1.192 1.174 -0.744 1.00 82.69 91 GLY A O 1
ATOM 692 N N . ALA A 1 92 ? 2.281 -0.793 -0.729 1.00 78.69 92 ALA A N 1
ATOM 693 C CA . ALA A 1 92 ? 3.345 -0.380 -1.635 1.00 78.69 92 ALA A CA 1
ATOM 694 C C . ALA A 1 92 ? 3.944 -1.568 -2.399 1.00 78.69 92 ALA A C 1
ATOM 696 O O . ALA A 1 92 ? 3.913 -2.715 -1.947 1.00 78.69 92 ALA A O 1
ATOM 697 N N . LEU A 1 93 ? 4.557 -1.269 -3.545 1.00 81.19 93 LEU A N 1
ATOM 698 C CA . LEU A 1 93 ? 5.431 -2.201 -4.252 1.00 81.19 93 LEU A CA 1
ATOM 699 C C . LEU A 1 93 ? 6.780 -2.267 -3.524 1.00 81.19 93 LEU A C 1
ATOM 701 O O . LEU A 1 93 ? 7.578 -1.333 -3.597 1.00 81.19 93 LEU A O 1
ATOM 705 N N . ALA A 1 94 ? 7.038 -3.377 -2.836 1.00 84.31 94 ALA A N 1
ATOM 706 C CA . ALA A 1 94 ? 8.336 -3.677 -2.238 1.00 84.31 94 ALA A CA 1
ATOM 707 C C . ALA A 1 94 ? 9.394 -3.982 -3.314 1.00 84.31 94 ALA A C 1
ATOM 709 O O . ALA A 1 94 ? 10.569 -3.649 -3.160 1.00 84.31 94 ALA A O 1
ATOM 710 N N . TYR A 1 95 ? 8.970 -4.579 -4.432 1.00 86.12 95 TYR A N 1
ATOM 711 C CA . TYR A 1 95 ? 9.810 -4.835 -5.599 1.00 86.12 95 TYR A CA 1
ATOM 712 C C . TYR A 1 95 ? 9.028 -4.594 -6.893 1.00 86.12 95 TYR A C 1
ATOM 714 O O . TYR A 1 95 ? 7.863 -4.970 -6.996 1.00 86.12 95 TYR A O 1
ATOM 722 N N . ASP A 1 96 ? 9.691 -4.001 -7.887 1.00 85.75 96 ASP A N 1
ATOM 723 C CA . ASP A 1 96 ? 9.173 -3.807 -9.242 1.00 85.75 96 ASP A CA 1
ATOM 724 C C . ASP A 1 96 ? 10.340 -3.870 -10.236 1.00 85.75 96 ASP A C 1
ATOM 726 O O . ASP A 1 96 ? 11.209 -2.989 -10.241 1.00 85.75 96 ASP A O 1
ATOM 730 N N . SER A 1 97 ? 10.364 -4.909 -11.075 1.00 85.31 97 SER A N 1
ATOM 731 C CA . SER A 1 97 ? 11.387 -5.086 -12.112 1.00 85.31 97 SER A CA 1
ATOM 732 C C . SER A 1 97 ? 11.261 -4.072 -13.252 1.00 85.31 97 SER A C 1
ATOM 734 O O . SER A 1 97 ? 12.198 -3.891 -14.023 1.00 85.31 97 SER A O 1
ATOM 736 N N . THR A 1 98 ? 10.111 -3.406 -13.375 1.00 82.31 98 THR A N 1
ATOM 737 C CA . THR A 1 98 ? 9.787 -2.525 -14.504 1.00 82.31 98 THR A CA 1
ATOM 738 C C . THR A 1 98 ? 10.030 -1.046 -14.219 1.00 82.31 98 THR A C 1
ATOM 740 O O . THR A 1 98 ? 9.995 -0.233 -15.141 1.00 82.31 98 THR A O 1
ATOM 743 N N . LYS A 1 99 ? 10.334 -0.684 -12.964 1.00 80.50 99 LYS A N 1
ATOM 744 C CA . LYS A 1 99 ? 10.430 0.709 -12.486 1.00 80.50 99 LYS A CA 1
ATOM 745 C C . LYS A 1 99 ? 11.405 1.604 -13.254 1.00 80.50 99 LYS A C 1
ATOM 747 O O . LYS A 1 99 ? 11.217 2.816 -13.271 1.00 80.50 99 LYS A O 1
ATOM 752 N N . PHE A 1 100 ? 12.411 1.011 -13.895 1.00 84.25 100 PHE A N 1
ATOM 753 C CA . PHE A 1 100 ? 13.435 1.722 -14.664 1.00 84.25 100 PHE A CA 1
ATOM 754 C C . PHE A 1 100 ? 13.420 1.405 -16.161 1.00 84.25 100 PHE A C 1
ATOM 756 O O . PHE A 1 100 ? 14.360 1.768 -16.866 1.00 84.25 100 PHE A O 1
ATOM 763 N N . LEU A 1 101 ? 12.390 0.725 -16.666 1.00 84.50 101 LEU A N 1
ATOM 764 C CA . LEU A 1 101 ? 12.317 0.436 -18.093 1.00 84.50 101 LEU A CA 1
ATOM 765 C C . LEU A 1 101 ? 12.107 1.720 -18.887 1.00 84.50 101 LEU A C 1
ATOM 767 O O . LEU A 1 101 ? 11.301 2.570 -18.513 1.00 84.50 101 LEU A O 1
ATOM 771 N N . ILE A 1 102 ? 12.826 1.828 -19.995 1.00 86.38 102 ILE A N 1
ATOM 772 C CA . ILE A 1 102 ? 12.703 2.898 -20.979 1.00 86.38 102 ILE A CA 1
ATOM 773 C C . ILE A 1 102 ? 12.363 2.229 -22.309 1.00 86.38 102 ILE A C 1
ATOM 775 O O . ILE A 1 102 ? 12.858 1.140 -22.602 1.00 86.38 102 ILE A O 1
ATOM 779 N N . ASP A 1 103 ? 11.502 2.870 -23.094 1.00 87.88 103 ASP A N 1
ATOM 780 C CA . ASP A 1 103 ? 11.236 2.432 -24.461 1.00 87.88 103 ASP A CA 1
A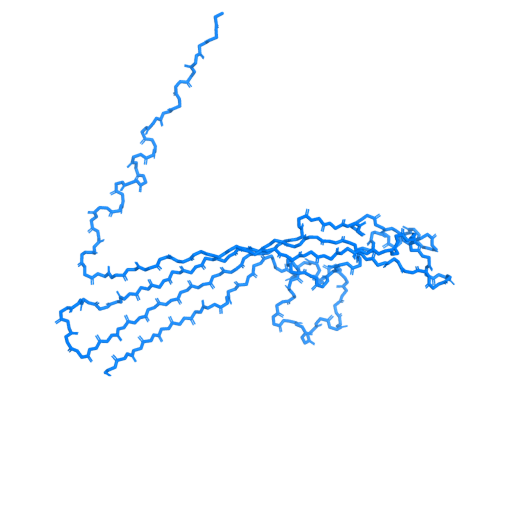TOM 781 C C . ASP A 1 103 ? 12.456 2.716 -25.341 1.00 87.88 103 ASP A C 1
ATOM 783 O O . ASP A 1 103 ? 12.809 3.872 -25.577 1.00 87.88 103 ASP A O 1
ATOM 787 N N . GLU A 1 104 ? 13.088 1.663 -25.850 1.00 90.62 104 GLU A N 1
ATOM 788 C CA . GLU A 1 104 ? 14.226 1.762 -26.766 1.00 90.62 104 GLU A CA 1
ATOM 789 C C . GLU A 1 104 ? 13.854 2.547 -28.034 1.00 90.62 104 GLU A C 1
ATOM 791 O O . GLU A 1 104 ? 14.666 3.293 -28.581 1.00 90.62 104 GLU A O 1
ATOM 796 N N . ALA A 1 105 ? 12.603 2.428 -28.491 1.00 89.06 105 ALA A N 1
ATOM 797 C CA . ALA A 1 105 ? 12.127 3.124 -29.677 1.00 89.06 105 ALA A CA 1
ATOM 798 C C . ALA A 1 105 ? 11.841 4.617 -29.434 1.00 89.06 105 ALA A C 1
ATOM 800 O O . ALA A 1 105 ? 11.764 5.381 -30.404 1.00 89.06 105 ALA A O 1
ATOM 801 N N . ASN A 1 106 ? 11.700 5.037 -28.171 1.00 88.56 106 ASN A N 1
ATOM 802 C CA . ASN A 1 106 ? 11.528 6.433 -27.776 1.00 88.56 106 ASN A CA 1
ATOM 803 C C . ASN A 1 106 ? 12.123 6.716 -26.378 1.00 88.56 106 ASN A C 1
ATOM 805 O O . ASN A 1 106 ? 11.379 6.919 -25.413 1.00 88.56 106 ASN A O 1
ATOM 809 N N . PRO A 1 107 ? 13.459 6.826 -26.254 1.00 84.06 107 PRO A N 1
ATOM 810 C CA . PRO A 1 107 ? 14.104 7.019 -24.954 1.00 84.06 107 PRO A CA 1
ATOM 811 C C . PRO A 1 107 ? 13.715 8.329 -24.255 1.00 84.06 107 PRO A C 1
ATOM 813 O O . PRO A 1 107 ? 13.813 8.452 -23.036 1.00 84.06 107 PRO A O 1
ATOM 816 N N . LYS A 1 108 ? 13.235 9.316 -25.025 1.00 86.38 108 LYS A N 1
ATOM 817 C CA . LYS A 1 108 ? 12.774 10.613 -24.514 1.00 86.38 108 LYS A CA 1
ATOM 818 C C . LYS A 1 108 ? 11.431 10.528 -23.780 1.00 86.38 108 LYS A C 1
ATOM 820 O O . LYS A 1 108 ? 11.087 11.469 -23.074 1.00 86.38 108 LYS A O 1
ATOM 825 N N . ALA A 1 109 ? 10.696 9.420 -23.903 1.00 77.56 109 ALA A N 1
ATOM 826 C CA . ALA A 1 109 ? 9.452 9.180 -23.168 1.00 77.56 109 ALA A CA 1
ATOM 827 C C . ALA A 1 109 ? 9.665 8.892 -21.668 1.00 77.56 109 ALA A C 1
ATOM 829 O O . ALA A 1 109 ? 8.688 8.742 -20.932 1.00 77.56 109 ALA A O 1
ATOM 830 N N . GLY A 1 110 ? 10.921 8.792 -21.216 1.00 80.31 110 GLY A N 1
ATOM 831 C CA . GLY A 1 110 ? 11.266 8.544 -19.820 1.00 80.31 110 GLY A CA 1
ATOM 832 C C . GLY A 1 110 ? 10.912 7.132 -19.348 1.00 80.31 110 GLY A C 1
ATOM 833 O O . GLY A 1 110 ? 10.723 6.213 -20.146 1.00 80.31 110 GLY A O 1
ATOM 834 N N . PHE A 1 111 ? 10.843 6.951 -18.027 1.00 80.62 111 PHE A N 1
ATOM 835 C CA . PHE A 1 111 ? 10.558 5.650 -17.423 1.00 80.62 111 PHE A CA 1
ATOM 836 C C . PHE A 1 111 ? 9.116 5.202 -17.665 1.00 80.62 111 PHE A C 1
ATOM 838 O O . PHE A 1 111 ? 8.168 5.949 -17.432 1.00 80.62 111 PHE A O 1
ATOM 845 N N . GLN A 1 112 ? 8.929 3.944 -18.051 1.00 74.19 112 GLN A N 1
ATOM 846 C CA . GLN A 1 112 ? 7.647 3.321 -18.386 1.00 74.19 112 GLN A CA 1
ATOM 847 C C . GLN A 1 112 ? 7.407 2.025 -17.572 1.00 74.19 112 GLN A C 1
ATOM 849 O O . GLN A 1 112 ? 7.304 0.952 -18.163 1.00 74.19 112 GLN A O 1
ATOM 854 N N . PRO A 1 113 ? 7.312 2.071 -16.221 1.00 73.00 113 PRO A N 1
ATOM 855 C CA . PRO A 1 113 ? 6.879 0.912 -15.436 1.00 73.00 113 PRO A CA 1
ATOM 856 C C . PRO A 1 113 ? 5.532 0.347 -15.876 1.00 73.00 113 PRO A C 1
ATOM 858 O O . PRO A 1 113 ? 4.556 1.084 -16.017 1.00 73.00 113 PRO A O 1
ATOM 861 N N . ALA A 1 114 ? 5.476 -0.978 -16.002 1.00 70.38 114 ALA A N 1
ATOM 862 C CA . ALA A 1 114 ? 4.289 -1.721 -16.415 1.00 70.38 114 ALA A CA 1
ATOM 863 C C . ALA A 1 114 ? 3.332 -2.018 -15.245 1.00 70.38 114 ALA A C 1
ATOM 865 O O . ALA A 1 114 ? 2.169 -2.348 -15.462 1.00 70.38 114 ALA A O 1
ATOM 866 N N . ASN A 1 115 ? 3.793 -1.875 -13.998 1.00 69.81 115 ASN A N 1
ATOM 867 C CA . ASN A 1 115 ? 3.042 -2.263 -12.797 1.00 69.81 115 ASN A CA 1
ATOM 868 C C . ASN A 1 115 ? 2.264 -1.104 -12.152 1.00 69.81 115 ASN A C 1
ATOM 870 O O . ASN A 1 115 ? 2.003 -1.108 -10.951 1.00 69.81 115 ASN A O 1
ATOM 874 N N . TRP A 1 116 ? 1.869 -0.112 -12.953 1.00 58.53 116 TRP A N 1
ATOM 875 C CA . TRP A 1 116 ? 1.228 1.124 -12.485 1.00 58.53 116 TRP A CA 1
ATOM 876 C C . TRP A 1 116 ? -0.115 0.910 -11.763 1.00 58.53 116 TRP A C 1
ATOM 878 O O . TRP A 1 116 ? -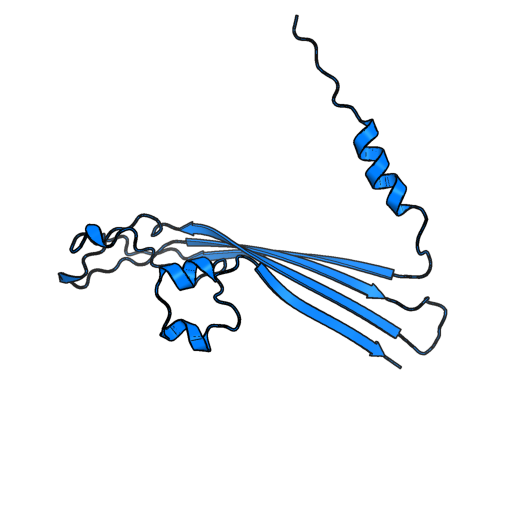0.540 1.780 -11.010 1.00 58.53 116 TRP A O 1
ATOM 888 N N . TYR A 1 117 ? -0.756 -0.245 -11.973 1.00 57.28 117 TYR A N 1
ATOM 889 C CA . TYR A 1 117 ? -2.084 -0.585 -11.450 1.00 57.28 117 TYR A CA 1
ATOM 890 C C . TYR A 1 117 ? -2.080 -1.435 -10.165 1.00 57.28 117 TYR A C 1
ATOM 892 O O . TYR A 1 117 ? -3.151 -1.754 -9.654 1.00 57.28 117 TYR A O 1
ATOM 900 N N . TYR A 1 118 ? -0.916 -1.827 -9.631 1.00 59.91 118 TYR A N 1
ATOM 901 C CA . TYR A 1 118 ? -0.839 -2.672 -8.427 1.00 59.91 118 TYR A CA 1
ATOM 902 C C . TYR A 1 118 ? -0.716 -1.843 -7.135 1.00 59.91 118 TYR A C 1
ATOM 904 O O . TYR A 1 118 ? -0.252 -0.702 -7.152 1.00 59.91 118 TYR A O 1
ATOM 912 N N . MET A 1 119 ? -1.212 -2.401 -6.019 1.00 52.81 119 MET A N 1
ATOM 913 C CA . MET A 1 119 ? -1.548 -1.663 -4.788 1.00 52.81 119 MET A CA 1
ATOM 914 C C . MET A 1 119 ? -0.386 -0.790 -4.283 1.00 52.81 119 MET A C 1
ATOM 916 O O . MET A 1 119 ? 0.762 -1.227 -4.195 1.00 52.81 119 MET A O 1
ATOM 920 N N . GLY A 1 120 ? -0.715 0.468 -3.974 1.00 52.53 120 GLY A N 1
ATOM 921 C CA . GLY A 1 120 ? 0.227 1.559 -3.687 1.00 52.53 120 GLY A CA 1
ATOM 922 C C . GLY A 1 120 ? 0.107 2.750 -4.642 1.00 52.53 120 GLY A C 1
ATOM 923 O O . GLY A 1 120 ? 0.630 3.827 -4.359 1.00 52.53 120 GLY A O 1
ATOM 924 N N . ARG A 1 121 ? -0.638 2.588 -5.742 1.00 56.34 121 ARG A N 1
ATOM 925 C CA . ARG A 1 121 ? -1.122 3.688 -6.589 1.00 56.34 121 ARG A CA 1
ATOM 926 C C . ARG A 1 121 ? -2.614 3.572 -6.894 1.00 56.34 121 ARG A C 1
ATOM 928 O O . ARG A 1 121 ? -3.034 3.721 -8.035 1.00 56.34 121 ARG A O 1
ATOM 935 N N . TRP A 1 122 ? -3.417 3.283 -5.869 1.00 55.38 122 TRP A N 1
ATOM 936 C CA . TRP A 1 122 ? -4.870 3.313 -6.014 1.00 55.38 122 TRP A CA 1
ATOM 937 C C . TRP A 1 122 ? -5.287 4.746 -6.375 1.00 55.38 122 TRP A C 1
ATOM 939 O O . TRP A 1 122 ? -5.004 5.682 -5.625 1.00 55.38 122 TRP A O 1
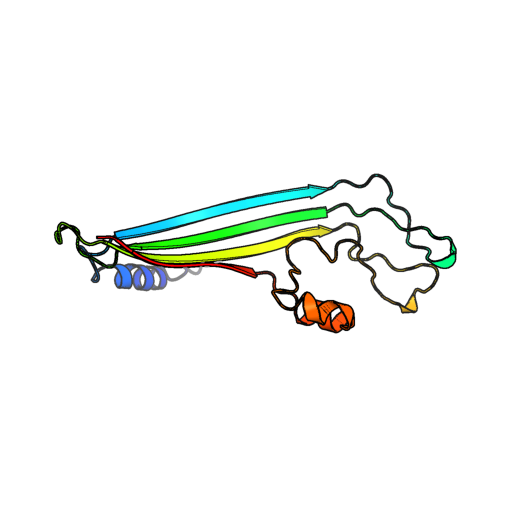ATOM 949 N N . GLU A 1 123 ? -5.912 4.925 -7.542 1.00 54.81 123 GLU A N 1
ATOM 950 C CA . GLU A 1 123 ? -6.380 6.231 -8.042 1.00 54.81 123 GLU A CA 1
ATOM 951 C C . GLU A 1 123 ? -7.635 6.734 -7.299 1.00 54.81 123 GLU A C 1
ATOM 953 O O . GLU A 1 123 ? -8.218 7.761 -7.651 1.00 54.81 123 GLU A O 1
ATOM 958 N N . GLY A 1 124 ? -8.051 6.032 -6.243 1.00 54.88 124 GLY A N 1
ATOM 959 C CA . GLY A 1 124 ? -9.210 6.397 -5.447 1.00 54.88 124 GLY A CA 1
ATOM 960 C C . GLY A 1 124 ? -10.529 6.241 -6.189 1.00 54.88 124 GLY A C 1
ATOM 961 O O . GLY A 1 124 ? -10.630 5.602 -7.236 1.00 54.88 124 GLY A O 1
ATOM 962 N N . TYR A 1 125 ? -11.555 6.907 -5.666 1.00 51.56 125 TYR A N 1
ATOM 963 C CA . TYR A 1 125 ? -12.864 7.048 -6.310 1.00 51.56 125 TYR A CA 1
ATOM 964 C C . TYR A 1 125 ? -12.829 7.898 -7.599 1.00 51.56 125 TYR A C 1
ATOM 966 O O . TYR A 1 125 ? -13.850 8.070 -8.256 1.00 51.56 125 TYR A O 1
ATOM 974 N N . LEU A 1 126 ? -11.659 8.415 -7.997 1.00 55.72 126 LEU A N 1
ATOM 975 C CA . LEU A 1 126 ? -11.474 9.262 -9.181 1.00 55.72 126 LEU A CA 1
ATOM 976 C C . LEU A 1 126 ? -11.216 8.448 -10.460 1.00 55.72 126 LEU A C 1
ATOM 978 O O . LEU A 1 126 ? -10.951 9.020 -11.515 1.00 55.72 126 LEU A O 1
ATOM 982 N N . MET A 1 127 ? -11.373 7.121 -10.400 1.00 56.06 127 MET A N 1
ATOM 983 C CA . MET A 1 127 ? -11.295 6.207 -11.551 1.00 56.06 127 MET A CA 1
ATOM 984 C C . MET A 1 127 ? -12.232 6.614 -12.705 1.00 56.06 127 MET A C 1
ATOM 986 O O . MET A 1 127 ? -11.912 6.379 -13.867 1.00 56.06 127 MET A O 1
ATOM 990 N N . GLN A 1 128 ? -13.350 7.291 -12.415 1.00 57.69 128 GLN A N 1
ATOM 991 C CA . GLN A 1 128 ? -14.251 7.825 -13.445 1.00 57.69 128 GLN A CA 1
ATOM 992 C C . GLN A 1 128 ? -13.648 9.015 -14.219 1.00 57.69 128 GLN A C 1
ATOM 994 O O . GLN A 1 128 ? -13.948 9.199 -15.395 1.00 57.69 128 GLN A O 1
ATOM 999 N N . HIS A 1 129 ? -12.759 9.794 -13.596 1.00 61.12 129 HIS A N 1
ATOM 1000 C CA . HIS A 1 129 ? -12.041 10.913 -14.226 1.00 61.12 129 HIS A CA 1
ATOM 1001 C C . HIS A 1 129 ? -10.653 10.523 -14.752 1.00 61.12 129 HIS A C 1
ATOM 1003 O O . HIS A 1 129 ? -10.096 11.208 -15.610 1.00 61.12 129 HIS A O 1
ATOM 1009 N N . SER A 1 130 ? -10.124 9.393 -14.282 1.00 60.72 130 SER A N 1
ATOM 1010 C CA . SER A 1 130 ? -8.817 8.841 -14.638 1.00 60.72 130 SER A CA 1
ATOM 1011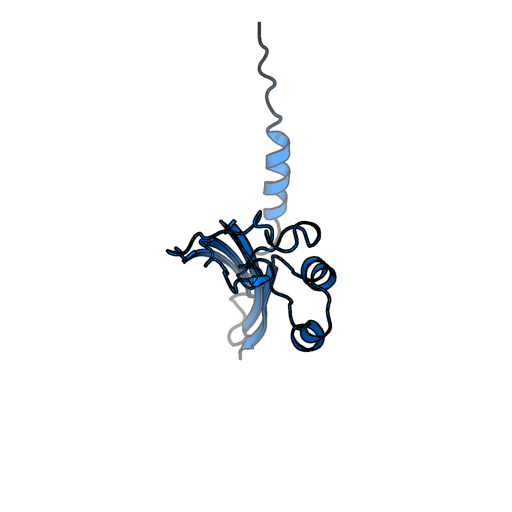 C C . SER A 1 130 ? -8.607 8.626 -16.140 1.00 60.72 130 SER A C 1
ATOM 1013 O O . SER A 1 130 ? -7.472 8.707 -16.617 1.00 60.72 130 SER A O 1
ATOM 1015 N N . GLN A 1 131 ? -9.674 8.384 -16.908 1.00 64.62 131 GLN A N 1
ATOM 1016 C CA . GLN A 1 131 ? -9.569 8.164 -18.355 1.00 64.62 131 GLN A CA 1
ATOM 1017 C C . GLN A 1 131 ? -8.985 9.374 -19.103 1.00 64.62 131 GLN A C 1
ATOM 1019 O O . GLN A 1 131 ? -8.322 9.192 -20.119 1.00 64.62 131 GLN A O 1
ATOM 1024 N N . ASN A 1 132 ? -9.167 10.586 -18.567 1.00 74.06 132 ASN A N 1
ATOM 1025 C CA . ASN A 1 132 ? -8.704 11.833 -19.183 1.00 74.06 132 ASN A CA 1
ATOM 1026 C C . ASN A 1 132 ? -7.436 12.401 -18.529 1.00 74.06 132 ASN A C 1
ATOM 1028 O O . ASN A 1 132 ? -6.993 13.490 -18.889 1.00 74.06 132 ASN A O 1
ATOM 1032 N N . TRP A 1 133 ? -6.870 11.712 -17.537 1.00 71.31 133 TRP A N 1
ATOM 1033 C CA . TRP A 1 133 ? -5.704 12.200 -16.810 1.00 71.31 133 TRP A CA 1
ATOM 1034 C C . TRP A 1 133 ? -4.405 11.761 -17.464 1.00 71.31 133 TRP A C 1
ATOM 1036 O O . TRP A 1 133 ? -4.229 10.593 -17.823 1.00 71.31 133 TRP A O 1
ATOM 1046 N N . THR A 1 134 ? -3.453 12.690 -17.537 1.00 71.56 134 THR A N 1
ATOM 1047 C CA . THR A 1 134 ? -2.080 12.350 -17.897 1.00 71.56 134 THR A CA 1
ATOM 1048 C C . THR A 1 134 ? -1.468 11.445 -16.834 1.00 71.56 134 THR A C 1
ATOM 1050 O O . THR A 1 134 ? -1.928 11.337 -15.690 1.00 71.56 134 THR A O 1
ATOM 1053 N N . ARG A 1 135 ? -0.383 10.777 -17.205 1.00 66.75 135 ARG A N 1
ATOM 1054 C CA . ARG A 1 135 ? 0.319 9.857 -16.318 1.00 66.75 135 ARG A CA 1
ATOM 1055 C C . ARG A 1 135 ? 0.845 10.535 -15.052 1.00 66.75 135 ARG A C 1
ATOM 1057 O O . ARG A 1 135 ? 0.793 9.953 -13.968 1.00 66.75 135 ARG A O 1
ATOM 1064 N N . GLU A 1 136 ? 1.320 11.765 -15.181 1.00 68.88 136 GLU A N 1
ATOM 1065 C CA . GLU A 1 136 ? 1.810 12.595 -14.083 1.00 68.88 136 GLU A CA 1
ATOM 1066 C C . GLU A 1 136 ? 0.670 12.937 -13.119 1.00 68.88 136 GLU A C 1
ATOM 1068 O O . GLU A 1 136 ? 0.830 12.805 -11.907 1.00 68.88 136 GLU A O 1
ATOM 1073 N N . GLN A 1 137 ? -0.505 13.285 -13.650 1.00 70.69 137 GLN A N 1
ATOM 1074 C CA . GLN A 1 137 ? -1.696 13.574 -12.848 1.00 70.69 137 GLN A CA 1
ATOM 1075 C C . GLN A 1 137 ? -2.158 12.337 -12.067 1.00 70.69 137 GLN A C 1
ATOM 1077 O O . GLN A 1 137 ? -2.445 12.423 -10.872 1.00 70.69 137 GLN A O 1
ATOM 1082 N N . LYS A 1 138 ? -2.143 11.156 -12.695 1.00 71.19 138 LYS A N 1
ATOM 1083 C CA . LYS A 1 138 ? -2.423 9.880 -12.016 1.00 71.19 138 LYS A CA 1
ATOM 1084 C C . LYS A 1 138 ? -1.418 9.602 -10.895 1.00 71.19 138 LYS A C 1
ATOM 1086 O O . LYS A 1 138 ? -1.814 9.237 -9.792 1.00 71.19 138 LYS A O 1
ATOM 1091 N N . ALA A 1 139 ? -0.121 9.825 -11.133 1.00 67.31 139 ALA A N 1
ATOM 1092 C CA . ALA A 1 139 ? 0.910 9.664 -10.103 1.00 67.31 139 ALA A CA 1
ATOM 1093 C C . ALA A 1 139 ? 0.730 10.615 -8.913 1.00 67.31 139 ALA A C 1
ATOM 1095 O O . ALA A 1 139 ? 0.991 10.206 -7.784 1.00 67.31 139 ALA A O 1
ATOM 1096 N N . GLN A 1 140 ? 0.306 11.856 -9.157 1.00 70.19 140 GLN A N 1
ATOM 1097 C CA . GLN A 1 140 ? 0.068 12.856 -8.113 1.00 70.19 140 GLN A CA 1
ATOM 1098 C C . GLN A 1 140 ? -1.181 12.556 -7.280 1.00 70.19 140 GLN A C 1
ATOM 1100 O O . GLN A 1 140 ? -1.232 12.909 -6.101 1.00 70.19 140 GLN A O 1
ATOM 1105 N N . ASN A 1 141 ? -2.181 11.902 -7.870 1.00 71.75 141 ASN A N 1
ATOM 1106 C CA . ASN A 1 141 ? -3.450 11.590 -7.209 1.00 71.75 141 ASN A CA 1
ATOM 1107 C C . ASN A 1 141 ? -3.496 10.187 -6.593 1.00 71.75 141 ASN A C 1
ATOM 1109 O O . ASN A 1 141 ? -4.286 9.951 -5.682 1.00 71.75 141 ASN A O 1
ATOM 1113 N N . ALA A 1 142 ? -2.609 9.289 -7.017 1.00 70.81 142 ALA A N 1
ATOM 1114 C CA . ALA A 1 142 ? -2.379 8.008 -6.369 1.00 70.81 142 ALA A CA 1
ATOM 1115 C C . ALA A 1 142 ? -2.103 8.187 -4.865 1.00 70.81 142 ALA A C 1
ATOM 1117 O O . ALA A 1 142 ? -1.310 9.044 -4.454 1.00 70.81 142 ALA A O 1
ATOM 1118 N N . ARG A 1 143 ? -2.751 7.370 -4.031 1.00 75.00 143 ARG A N 1
ATOM 1119 C CA . ARG A 1 143 ? -2.483 7.316 -2.588 1.00 75.00 143 ARG A CA 1
ATOM 1120 C C . ARG A 1 143 ? -1.978 5.924 -2.206 1.00 75.00 143 ARG A C 1
ATOM 1122 O O . ARG A 1 143 ? -2.525 4.931 -2.688 1.00 75.00 143 ARG A O 1
ATOM 1129 N N . PRO A 1 144 ? -0.965 5.831 -1.327 1.00 74.12 144 PRO A N 1
ATOM 1130 C CA . PRO A 1 144 ? -0.500 4.553 -0.802 1.00 74.12 144 PRO A CA 1
ATOM 1131 C C . PRO A 1 144 ? -1.391 4.042 0.338 1.00 74.12 144 PRO A C 1
ATOM 1133 O O . PRO A 1 144 ? -1.000 3.106 1.024 1.00 74.12 144 PRO A O 1
ATOM 1136 N N . TYR A 1 145 ? -2.545 4.673 0.584 1.00 76.25 145 TYR A N 1
ATOM 1137 C CA . TYR A 1 145 ? -3.445 4.353 1.682 1.00 76.25 145 TYR A CA 1
ATOM 1138 C C . TYR A 1 145 ? -4.913 4.414 1.257 1.00 76.25 145 TYR A C 1
ATOM 1140 O O . TYR A 1 145 ? -5.279 5.179 0.361 1.00 76.25 145 TYR A O 1
ATOM 1148 N N . VAL A 1 146 ? -5.747 3.633 1.940 1.00 79.31 146 VAL A N 1
ATOM 1149 C CA . VAL A 1 146 ? -7.202 3.575 1.768 1.00 79.31 146 VAL A CA 1
ATOM 1150 C C . VAL A 1 146 ? -7.859 3.510 3.141 1.00 79.31 146 VAL A C 1
ATOM 1152 O O . VAL A 1 146 ? -7.464 2.708 3.984 1.00 79.31 146 VAL A O 1
ATOM 1155 N N . LEU A 1 147 ? -8.881 4.335 3.364 1.00 80.88 147 LEU A N 1
ATOM 1156 C CA . LEU A 1 147 ? -9.814 4.130 4.468 1.00 80.88 147 LEU A CA 1
ATOM 1157 C C . LEU A 1 147 ? -10.819 3.068 4.015 1.00 80.88 147 LEU A C 1
ATOM 1159 O O . LEU A 1 147 ? -11.659 3.357 3.163 1.00 80.88 147 LEU A O 1
ATOM 1163 N N . TYR A 1 148 ? -10.682 1.838 4.508 1.00 81.69 148 TYR A N 1
ATOM 1164 C CA . TYR A 1 148 ? -11.522 0.720 4.062 1.00 81.69 148 TYR A CA 1
ATOM 1165 C C . TYR A 1 148 ? -12.722 0.483 4.977 1.00 81.69 148 TYR A C 1
ATOM 1167 O O . TYR A 1 148 ? -13.683 -0.154 4.554 1.00 81.69 148 TYR A O 1
ATOM 1175 N N . ASN A 1 149 ? -12.672 0.978 6.217 1.00 84.25 149 ASN A N 1
ATOM 1176 C CA . ASN A 1 149 ? -13.769 0.840 7.162 1.00 84.25 149 ASN A CA 1
ATOM 1177 C C . ASN A 1 149 ? -13.959 2.126 7.972 1.00 84.25 149 ASN A C 1
ATOM 1179 O O . ASN A 1 149 ? -12.999 2.685 8.505 1.00 84.25 149 ASN A O 1
ATOM 1183 N N . LEU A 1 150 ? -15.201 2.588 8.061 1.00 90.44 150 LEU A N 1
ATOM 1184 C CA . LEU A 1 150 ? -15.627 3.662 8.951 1.00 90.44 150 LEU A CA 1
ATOM 1185 C C . LEU A 1 150 ? -17.109 3.453 9.250 1.00 90.44 150 LEU A C 1
ATOM 1187 O O . LEU A 1 150 ? -17.928 3.531 8.335 1.00 90.44 150 LEU A O 1
ATOM 1191 N N . TYR A 1 151 ? -17.452 3.198 10.509 1.00 91.38 151 TYR A N 1
ATOM 1192 C CA . TYR A 1 151 ? -18.840 2.972 10.895 1.00 91.38 151 TYR A CA 1
ATOM 1193 C C . TYR A 1 151 ? -19.156 3.465 12.307 1.00 91.38 151 TYR A C 1
ATOM 1195 O O . TYR A 1 151 ? -18.287 3.586 13.174 1.00 91.38 151 TYR A O 1
ATOM 1203 N N . LEU A 1 152 ? -20.445 3.720 12.511 1.00 91.25 152 LEU A N 1
ATOM 1204 C CA . LEU A 1 152 ? -21.085 3.906 13.803 1.00 91.25 152 LEU A CA 1
ATOM 1205 C C . LEU A 1 152 ? -22.298 2.973 13.823 1.00 91.25 152 LEU A C 1
ATOM 1207 O O . LEU A 1 152 ? -23.128 3.029 12.916 1.00 91.25 152 LEU A O 1
ATOM 1211 N N . GLU A 1 153 ? -22.386 2.108 14.822 1.00 89.31 153 GLU A N 1
ATOM 1212 C CA . GLU A 1 153 ? -23.433 1.098 14.944 1.00 89.31 153 GLU A CA 1
ATOM 1213 C C . GLU A 1 153 ? -24.191 1.286 16.255 1.00 89.31 153 GLU A C 1
ATOM 1215 O O . GLU A 1 153 ? -23.580 1.397 17.316 1.00 89.31 153 GLU A O 1
ATOM 1220 N N . LEU A 1 154 ? -25.521 1.290 16.181 1.00 84.50 154 LEU A N 1
ATOM 1221 C CA . LEU A 1 154 ? -26.402 1.217 17.339 1.00 84.50 154 LEU A CA 1
ATOM 1222 C C . LEU A 1 154 ? -27.187 -0.095 17.266 1.00 84.50 154 LEU A C 1
ATOM 1224 O O . LEU A 1 154 ? -27.932 -0.310 16.311 1.00 84.50 154 LEU A O 1
ATOM 1228 N N . SER A 1 155 ? -27.045 -0.939 18.281 1.00 78.44 155 SER A N 1
ATOM 1229 C CA . SER A 1 155 ? -27.797 -2.188 18.432 1.00 78.44 155 SER A CA 1
ATOM 1230 C C . SER A 1 155 ? -28.697 -2.088 19.670 1.00 78.44 155 SER A C 1
ATOM 1232 O O . SER A 1 155 ? -28.253 -1.597 20.714 1.00 78.44 155 SER A O 1
ATOM 1234 N N . ILE A 1 156 ? -29.950 -2.532 19.545 1.00 75.25 156 ILE A N 1
ATOM 1235 C CA . ILE A 1 156 ? -30.972 -2.598 20.607 1.00 75.25 156 ILE A CA 1
ATOM 1236 C C . ILE A 1 156 ? -31.250 -4.072 20.903 1.00 75.25 156 ILE A C 1
ATOM 1238 O O . ILE A 1 156 ? -31.340 -4.832 19.912 1.00 75.25 156 ILE A O 1
#